Protein AF-A0A0A6VQZ6-F1 (afdb_monomer)

Structure (mmCIF, N/CA/C/O backbone):
data_AF-A0A0A6VQZ6-F1
#
_entry.id   AF-A0A0A6VQZ6-F1
#
loop_
_atom_site.group_PDB
_atom_site.id
_atom_s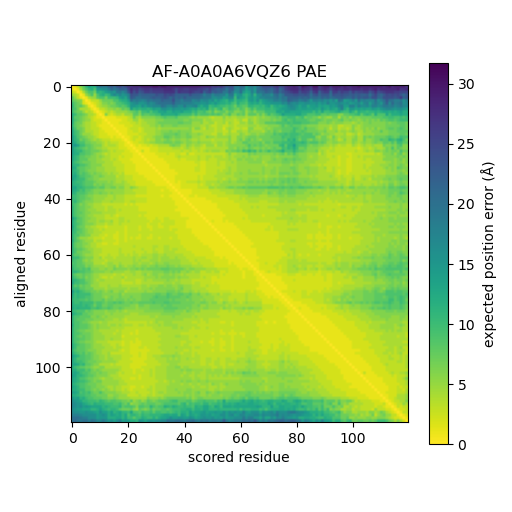ite.type_symbol
_atom_site.label_atom_id
_atom_site.label_alt_id
_atom_site.label_comp_id
_atom_site.label_asym_id
_atom_site.label_entity_id
_atom_site.label_seq_id
_atom_site.pdbx_PDB_ins_code
_atom_site.Cartn_x
_atom_site.Cartn_y
_atom_site.Cartn_z
_atom_site.occupancy
_atom_site.B_iso_or_equiv
_atom_site.auth_seq_id
_atom_site.auth_comp_id
_atom_site.auth_asym_id
_atom_site.auth_atom_id
_atom_site.pdbx_PDB_model_num
ATOM 1 N N . MET A 1 1 ? 9.725 -21.556 -21.647 1.00 50.22 1 MET A N 1
ATOM 2 C CA . MET A 1 1 ? 8.952 -21.176 -20.442 1.00 50.22 1 MET A CA 1
ATOM 3 C C . MET A 1 1 ? 8.839 -22.384 -19.519 1.00 50.22 1 MET A C 1
ATOM 5 O O . MET A 1 1 ? 8.116 -23.316 -19.851 1.00 50.22 1 MET A O 1
ATOM 9 N N . ARG A 1 2 ? 9.581 -22.424 -18.402 1.00 59.78 2 ARG A N 1
ATOM 10 C CA . ARG A 1 2 ? 9.367 -23.453 -17.368 1.00 59.78 2 ARG A CA 1
ATOM 11 C C . ARG A 1 2 ? 8.028 -23.150 -16.690 1.00 59.78 2 ARG A C 1
ATOM 13 O O . ARG A 1 2 ? 7.889 -22.085 -16.098 1.00 59.78 2 ARG A O 1
ATOM 20 N N . ARG A 1 3 ? 7.040 -24.041 -16.817 1.00 62.00 3 ARG A N 1
ATOM 21 C CA . ARG A 1 3 ? 5.766 -23.926 -16.092 1.00 62.00 3 ARG A CA 1
ATOM 22 C C . ARG A 1 3 ? 6.064 -24.119 -14.606 1.00 62.00 3 ARG A C 1
ATOM 24 O O . ARG A 1 3 ? 6.334 -25.241 -14.188 1.00 62.00 3 ARG A O 1
ATOM 31 N N . GLN A 1 4 ? 6.101 -23.032 -13.837 1.00 65.69 4 GLN A N 1
ATOM 32 C CA . GLN A 1 4 ? 6.209 -23.142 -12.386 1.00 65.69 4 GLN A CA 1
ATOM 33 C C . GLN A 1 4 ? 4.913 -23.762 -11.837 1.00 65.69 4 GLN A C 1
ATOM 35 O O . GLN A 1 4 ? 3.835 -23.442 -12.346 1.00 65.69 4 GLN A O 1
ATOM 40 N N . PRO A 1 5 ? 4.988 -24.667 -10.848 1.00 70.00 5 PRO A N 1
ATOM 41 C CA . PRO A 1 5 ? 3.797 -25.272 -10.266 1.00 70.00 5 PRO A CA 1
ATOM 42 C C . PRO A 1 5 ? 2.932 -24.201 -9.590 1.00 70.00 5 PRO A C 1
ATOM 44 O O . PRO A 1 5 ? 3.467 -23.300 -8.946 1.00 70.00 5 PRO A O 1
ATOM 47 N N . LEU A 1 6 ? 1.604 -24.333 -9.689 1.00 67.62 6 LEU A N 1
ATOM 48 C CA . LEU A 1 6 ? 0.624 -23.390 -9.127 1.00 67.62 6 LEU A CA 1
ATOM 49 C C . LEU A 1 6 ? 0.923 -22.950 -7.672 1.00 67.62 6 LEU A C 1
ATOM 51 O O . LEU A 1 6 ? 0.828 -21.754 -7.415 1.00 67.62 6 LEU A O 1
ATOM 55 N N . PRO A 1 7 ? 1.366 -23.827 -6.742 1.00 71.75 7 PRO A N 1
ATOM 56 C CA . PRO A 1 7 ? 1.690 -23.427 -5.369 1.00 71.75 7 PRO A CA 1
ATOM 57 C C . PRO A 1 7 ? 2.802 -22.378 -5.257 1.00 71.75 7 PRO A C 1
ATOM 59 O O . PRO A 1 7 ? 2.737 -21.504 -4.401 1.00 71.75 7 PRO A O 1
ATOM 62 N N . TRP A 1 8 ? 3.808 -22.423 -6.135 1.00 71.94 8 TRP A N 1
ATOM 63 C CA . TRP A 1 8 ? 4.933 -21.482 -6.100 1.00 71.94 8 TRP A CA 1
ATOM 64 C C . TRP A 1 8 ? 4.541 -20.084 -6.589 1.00 71.94 8 TRP A C 1
ATOM 66 O O . TRP A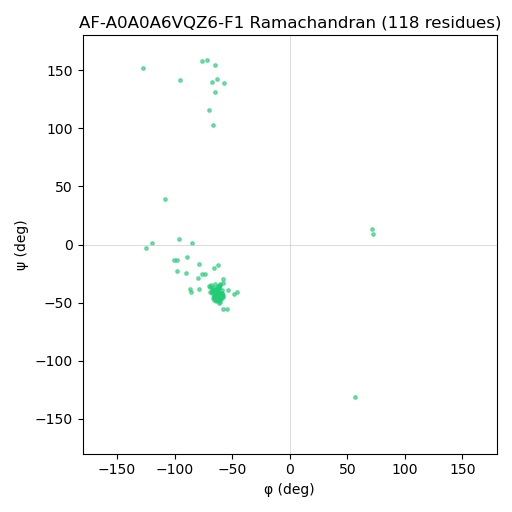 1 8 ? 5.124 -19.091 -6.163 1.00 71.94 8 TRP A O 1
ATOM 76 N N . LEU A 1 9 ? 3.509 -19.997 -7.431 1.00 72.50 9 LEU A N 1
ATOM 77 C CA . LEU A 1 9 ? 2.947 -18.735 -7.916 1.00 72.50 9 LEU A CA 1
ATOM 78 C C . LEU A 1 9 ? 2.022 -18.061 -6.888 1.00 72.50 9 LEU A C 1
ATOM 80 O O . LEU A 1 9 ? 1.747 -16.871 -7.015 1.00 72.50 9 LEU A O 1
ATOM 84 N N . LEU A 1 10 ? 1.562 -18.790 -5.864 1.00 78.75 10 LEU A N 1
ATOM 85 C CA . LEU A 1 10 ? 0.716 -18.235 -4.801 1.00 78.75 10 LEU A CA 1
ATOM 86 C C . LEU A 1 10 ? 1.506 -17.401 -3.786 1.00 78.75 10 LEU A C 1
ATOM 88 O O . LEU A 1 10 ? 0.931 -16.498 -3.185 1.00 78.75 10 LEU A O 1
ATOM 92 N N . GLY A 1 11 ? 2.808 -17.655 -3.615 1.00 82.94 11 GLY A N 1
ATOM 93 C CA . GLY A 1 11 ? 3.652 -16.937 -2.650 1.00 82.94 11 GLY A CA 1
ATOM 94 C C . GLY A 1 11 ? 3.618 -15.411 -2.826 1.00 82.94 11 GLY A C 1
ATOM 95 O O . GLY A 1 11 ? 3.243 -14.708 -1.889 1.00 82.94 11 GLY A O 1
ATOM 96 N N . PRO A 1 12 ? 3.919 -14.873 -4.023 1.00 83.12 12 PRO A N 1
ATOM 97 C CA . PRO A 1 12 ? 3.848 -13.432 -4.273 1.00 83.12 12 PRO A CA 1
ATOM 98 C C . PRO A 1 12 ? 2.441 -12.845 -4.099 1.00 83.12 12 PRO A C 1
ATOM 100 O O . PRO A 1 12 ? 2.298 -11.723 -3.618 1.00 83.12 12 PRO A O 1
ATOM 103 N N . ALA A 1 13 ? 1.398 -13.602 -4.461 1.00 81.75 13 ALA A N 1
ATOM 104 C CA . ALA A 1 13 ? 0.013 -13.170 -4.280 1.00 81.75 13 ALA A CA 1
ATOM 105 C C . ALA A 1 13 ? -0.359 -13.070 -2.792 1.00 81.75 13 ALA A C 1
ATOM 107 O O . ALA A 1 13 ? -1.028 -12.123 -2.391 1.00 81.75 13 ALA A O 1
ATOM 108 N N . PHE A 1 14 ? 0.118 -14.008 -1.971 1.00 83.38 14 PHE A N 1
ATOM 109 C CA . PHE A 1 14 ? -0.080 -13.984 -0.526 1.00 83.38 14 PHE A CA 1
ATOM 110 C C . PHE A 1 14 ? 0.620 -12.787 0.128 1.00 83.38 14 PHE A C 1
ATOM 112 O O . PHE A 1 14 ? -0.007 -12.071 0.900 1.00 83.38 14 PHE A O 1
ATOM 119 N N . VAL A 1 15 ? 1.881 -12.518 -0.230 1.00 84.38 15 VAL A N 1
ATOM 120 C CA . VAL A 1 15 ? 2.622 -11.350 0.286 1.00 84.38 15 VAL A CA 1
ATOM 121 C C . VAL A 1 15 ? 1.896 -10.045 -0.055 1.00 84.38 15 VAL A C 1
ATOM 123 O O . VAL A 1 15 ? 1.715 -9.197 0.814 1.00 84.38 15 VAL A O 1
ATOM 126 N N . ALA A 1 16 ? 1.416 -9.906 -1.295 1.00 83.06 16 ALA A N 1
ATOM 127 C CA . ALA A 1 16 ? 0.640 -8.737 -1.703 1.00 83.06 16 ALA A CA 1
ATOM 128 C C . ALA A 1 16 ? -0.690 -8.606 -0.939 1.00 83.06 16 ALA A C 1
ATOM 130 O O . ALA A 1 16 ? -1.092 -7.495 -0.610 1.00 83.06 16 ALA A O 1
ATOM 131 N N . ALA A 1 17 ? -1.365 -9.723 -0.647 1.00 82.25 17 ALA A N 1
ATOM 132 C CA . ALA A 1 17 ? -2.610 -9.716 0.115 1.00 82.25 17 ALA A CA 1
ATOM 133 C C . ALA A 1 17 ? -2.392 -9.296 1.576 1.00 82.25 17 ALA A C 1
ATOM 135 O O . ALA A 1 17 ? -3.177 -8.510 2.094 1.00 82.25 17 ALA A O 1
ATOM 136 N N . VAL A 1 18 ? -1.321 -9.771 2.224 1.00 83.25 18 VAL A N 1
ATOM 137 C CA . VAL A 1 18 ? -0.985 -9.389 3.608 1.00 83.25 18 VAL A CA 1
ATOM 138 C C . VAL A 1 18 ? -0.732 -7.887 3.720 1.00 83.25 18 VAL A C 1
ATOM 140 O O . VAL A 1 18 ? -1.271 -7.257 4.623 1.00 83.25 18 VAL A O 1
ATOM 143 N N . ALA A 1 19 ? -0.012 -7.299 2.762 1.00 80.62 19 ALA A N 1
ATOM 144 C CA . ALA A 1 19 ? 0.223 -5.854 2.721 1.00 80.62 19 ALA A CA 1
ATOM 145 C C . ALA A 1 19 ? -1.065 -5.016 2.567 1.00 80.62 19 ALA A C 1
ATOM 147 O O . ALA A 1 19 ? -1.050 -3.820 2.824 1.00 80.62 19 ALA A O 1
ATOM 148 N N . TYR A 1 20 ? -2.179 -5.620 2.135 1.00 80.56 20 TYR A N 1
ATOM 149 C CA . TYR A 1 20 ? -3.478 -4.948 2.010 1.00 80.56 20 TYR A CA 1
ATOM 150 C C . TYR A 1 20 ? -4.326 -5.029 3.292 1.00 80.56 20 TYR A C 1
ATOM 152 O O . TYR A 1 20 ? -5.359 -4.371 3.400 1.00 80.56 20 TYR A O 1
ATOM 160 N N . VAL A 1 21 ? -3.916 -5.857 4.257 1.00 81.88 21 VAL A N 1
ATOM 161 C CA . VAL A 1 21 ? -4.564 -6.017 5.570 1.00 81.88 21 VAL A CA 1
ATOM 162 C C . VAL A 1 21 ? -3.679 -5.391 6.653 1.00 81.88 21 VAL A C 1
ATOM 164 O O . VAL A 1 21 ? -3.506 -5.927 7.745 1.00 81.88 21 VAL A O 1
ATOM 167 N N . ASP A 1 22 ? -3.080 -4.250 6.331 1.00 87.94 22 ASP A N 1
ATOM 168 C CA . ASP A 1 22 ? -2.257 -3.472 7.242 1.00 87.94 22 ASP A CA 1
ATOM 169 C C . ASP A 1 22 ? -3.123 -2.697 8.262 1.00 87.94 22 ASP A C 1
ATOM 171 O O . ASP A 1 22 ? -4.311 -2.421 8.022 1.00 87.94 22 ASP A O 1
ATOM 175 N N . PRO A 1 23 ? -2.551 -2.303 9.414 1.00 86.19 23 PRO A N 1
ATOM 176 C CA . PRO A 1 23 ? -3.278 -1.558 10.438 1.00 86.19 23 PRO A CA 1
ATOM 177 C C . PRO A 1 23 ? -3.867 -0.230 9.944 1.00 86.19 23 PRO A C 1
ATOM 179 O O . PRO A 1 23 ? -4.913 0.192 10.444 1.00 86.19 23 PRO A O 1
ATOM 182 N N . GLY A 1 24 ? -3.237 0.417 8.955 1.00 85.62 24 GLY A N 1
ATOM 183 C CA . GLY A 1 24 ? -3.719 1.662 8.363 1.00 85.62 24 GLY A CA 1
ATOM 184 C C . GLY A 1 24 ? -5.057 1.474 7.650 1.00 85.62 24 GLY A C 1
ATOM 185 O O . GLY A 1 24 ? -6.014 2.206 7.921 1.00 85.62 24 GLY A O 1
ATOM 186 N N . ASN A 1 25 ? -5.168 0.442 6.809 1.00 89.00 25 ASN A N 1
ATOM 187 C CA . ASN A 1 25 ? -6.432 0.092 6.158 1.00 89.00 25 ASN A CA 1
ATOM 188 C C . ASN A 1 25 ? -7.518 -0.306 7.167 1.00 89.00 25 ASN A C 1
ATOM 190 O O . ASN A 1 25 ? -8.680 0.085 7.010 1.00 89.00 25 ASN A O 1
ATOM 194 N N . VAL A 1 26 ? -7.166 -1.037 8.228 1.00 87.69 26 VAL A N 1
ATOM 195 C CA . VAL A 1 26 ? -8.118 -1.380 9.299 1.00 87.69 26 VAL A CA 1
ATOM 196 C C . VAL A 1 26 ? -8.631 -0.115 9.994 1.00 87.69 26 VAL A C 1
ATOM 198 O O . VAL A 1 26 ? -9.844 0.058 10.130 1.00 87.69 26 VAL A O 1
ATOM 201 N N . ALA A 1 27 ? -7.740 0.804 10.374 1.00 88.12 27 ALA A N 1
ATOM 202 C CA . ALA A 1 27 ? -8.110 2.054 11.033 1.00 88.12 27 ALA A CA 1
ATOM 203 C C . ALA A 1 27 ? -9.008 2.934 10.148 1.00 88.12 27 ALA A C 1
ATOM 205 O O . ALA A 1 27 ? -10.029 3.449 10.620 1.00 88.12 27 ALA A O 1
ATOM 206 N N . ALA A 1 28 ? -8.676 3.068 8.860 1.00 89.69 28 ALA A N 1
ATOM 207 C CA . ALA A 1 28 ? -9.462 3.844 7.906 1.00 89.69 28 ALA A CA 1
ATOM 208 C C . ALA A 1 28 ? -10.871 3.259 7.715 1.00 89.69 28 ALA A C 1
ATOM 210 O O . ALA A 1 28 ? -11.857 3.993 7.798 1.00 89.69 28 ALA A O 1
ATOM 211 N N . ASN A 1 29 ? -10.983 1.938 7.533 1.00 91.69 29 ASN A N 1
ATOM 212 C CA . ASN A 1 29 ? -12.265 1.261 7.325 1.00 91.69 29 ASN A CA 1
ATOM 213 C C . ASN A 1 29 ? -13.158 1.300 8.572 1.00 91.69 29 ASN A C 1
ATOM 215 O O . ASN A 1 29 ? -14.360 1.541 8.457 1.00 91.69 29 ASN A O 1
ATOM 219 N N . LEU A 1 30 ? -12.584 1.113 9.766 1.00 91.56 30 LEU A N 1
ATOM 220 C CA . LEU A 1 30 ? -13.329 1.215 11.024 1.00 91.56 30 LEU A CA 1
ATOM 221 C C . LEU A 1 30 ? -13.826 2.642 11.268 1.00 91.56 30 LEU A C 1
ATOM 223 O O . LEU A 1 30 ? -14.994 2.834 11.603 1.00 91.56 30 LEU A O 1
ATOM 227 N N . THR A 1 31 ? -12.973 3.645 11.044 1.00 93.12 31 THR A N 1
ATOM 228 C CA . THR A 1 31 ? -13.353 5.060 11.181 1.00 93.12 31 THR A CA 1
ATOM 229 C C . THR A 1 31 ? -14.451 5.431 10.184 1.00 93.12 31 THR A C 1
ATOM 231 O O . THR A 1 31 ? -15.450 6.044 10.560 1.00 93.12 31 THR A O 1
ATOM 234 N N . ALA A 1 32 ? -14.310 5.005 8.927 1.00 93.50 32 ALA A N 1
ATOM 235 C CA . ALA A 1 32 ? -15.305 5.217 7.884 1.00 93.50 32 ALA A CA 1
ATOM 236 C C . ALA A 1 32 ? -16.649 4.553 8.227 1.00 93.50 32 ALA A C 1
ATOM 238 O O . ALA A 1 32 ? -17.695 5.185 8.090 1.00 93.50 32 ALA A O 1
ATOM 239 N N . GLY A 1 33 ? -16.631 3.314 8.723 1.00 94.81 33 GLY A N 1
ATOM 240 C CA . GLY A 1 33 ? -17.835 2.610 9.164 1.00 94.81 33 GLY A CA 1
ATOM 241 C C . GLY A 1 33 ? -18.506 3.275 10.368 1.00 94.81 33 GLY A C 1
ATOM 242 O O . GLY A 1 33 ? -19.728 3.398 10.397 1.00 94.81 33 GLY A O 1
ATOM 243 N N . ALA A 1 34 ? -17.724 3.766 11.332 1.00 95.88 34 ALA A N 1
ATOM 244 C CA . ALA A 1 34 ? -18.246 4.470 12.503 1.00 95.88 34 ALA A CA 1
ATOM 245 C C . ALA A 1 34 ? -18.897 5.817 12.146 1.00 95.88 34 ALA A C 1
ATOM 247 O O . ALA A 1 34 ? -19.899 6.192 12.750 1.00 95.88 34 ALA A O 1
ATOM 248 N N . GLN A 1 35 ? -18.346 6.540 11.166 1.00 96.81 35 GLN A N 1
ATOM 249 C CA . GLN A 1 35 ? -18.842 7.860 10.761 1.00 96.81 35 GLN A CA 1
ATOM 250 C C . GLN A 1 35 ? -19.967 7.800 9.720 1.00 96.81 35 GLN A C 1
ATOM 252 O O . GLN A 1 35 ? -20.901 8.596 9.781 1.00 96.81 35 GLN A O 1
ATOM 257 N N . TYR A 1 36 ? -19.885 6.873 8.762 1.00 95.4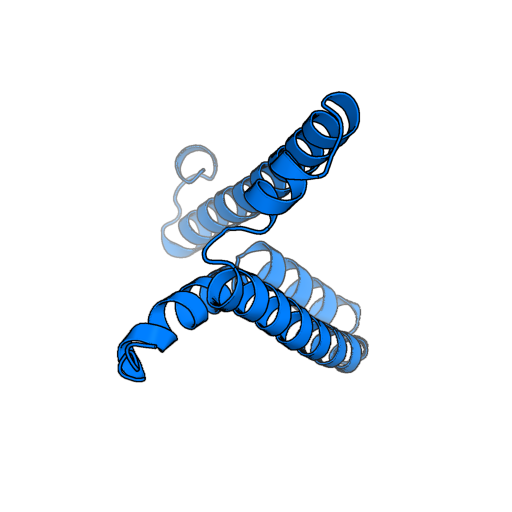4 36 TYR A N 1
ATOM 258 C CA . TYR A 1 36 ? -20.753 6.843 7.578 1.00 95.44 36 TYR A CA 1
ATOM 259 C C . TYR A 1 36 ? -21.592 5.562 7.460 1.00 95.44 36 TYR A C 1
ATOM 261 O O . TYR A 1 36 ? -22.338 5.396 6.489 1.00 95.44 36 TYR A O 1
ATOM 269 N N . GLY A 1 37 ? -21.487 4.635 8.417 1.00 94.69 37 GLY A N 1
ATOM 270 C CA . GLY A 1 37 ? -22.155 3.339 8.345 1.00 94.69 37 GLY A CA 1
ATOM 271 C C . GLY A 1 37 ? -21.761 2.580 7.075 1.00 94.69 37 GLY A C 1
ATOM 272 O O . GLY A 1 37 ? -20.589 2.481 6.719 1.00 94.69 37 GLY A O 1
ATOM 273 N N . TYR A 1 38 ? -22.756 2.072 6.348 1.00 95.88 38 TYR A N 1
ATOM 274 C CA . TYR A 1 38 ? -22.540 1.298 5.119 1.00 95.88 38 TYR A CA 1
ATOM 275 C C . TYR A 1 38 ? -22.384 2.146 3.847 1.00 95.88 38 TYR A C 1
ATOM 277 O O . TYR A 1 38 ? -22.210 1.589 2.762 1.00 95.88 38 TYR A O 1
ATOM 285 N N . LEU A 1 39 ? -22.429 3.480 3.946 1.00 96.62 39 LEU A N 1
ATOM 286 C CA . LEU A 1 39 ? -22.413 4.375 2.782 1.00 96.62 39 LEU A CA 1
ATOM 287 C C . LEU A 1 39 ? -21.178 4.178 1.888 1.00 96.62 39 LEU A C 1
ATOM 289 O O . LEU A 1 39 ? -21.271 4.323 0.672 1.00 96.62 39 LEU A O 1
ATOM 293 N N . LEU A 1 40 ? -20.030 3.833 2.476 1.00 96.44 40 LEU A N 1
ATOM 294 C CA . LEU A 1 40 ? -18.748 3.735 1.772 1.00 96.44 40 LEU A CA 1
ATOM 295 C C . LEU A 1 40 ? -18.387 2.308 1.322 1.00 96.44 40 LEU A C 1
ATOM 297 O O . LEU A 1 40 ? -17.321 2.099 0.747 1.00 96.44 40 LEU A O 1
ATOM 301 N N . VAL A 1 41 ? -19.275 1.323 1.501 1.00 95.44 41 VAL A N 1
ATOM 302 C CA . VAL A 1 41 ? -19.007 -0.070 1.085 1.00 95.44 41 VAL A CA 1
ATOM 303 C C . VAL A 1 41 ? -18.775 -0.179 -0.426 1.00 95.44 41 VAL A C 1
ATOM 305 O O . VAL A 1 41 ? -17.909 -0.933 -0.866 1.00 95.44 41 VAL A O 1
ATOM 308 N N . TRP A 1 42 ? -19.489 0.601 -1.243 1.00 96.25 42 TRP A N 1
ATOM 309 C CA . TRP A 1 42 ? -19.269 0.594 -2.694 1.00 96.25 42 TRP A CA 1
ATOM 310 C C . TRP A 1 42 ? -17.870 1.111 -3.069 1.00 96.25 42 TRP A C 1
ATOM 312 O O . TRP A 1 42 ? -17.269 0.601 -4.015 1.00 96.25 42 TRP A O 1
ATOM 322 N N . VAL A 1 43 ? -17.329 2.072 -2.306 1.00 95.69 43 VAL A N 1
ATOM 323 C CA . VAL A 1 43 ? -15.965 2.592 -2.495 1.00 95.69 43 VAL A CA 1
ATOM 324 C C . VAL A 1 43 ? -14.958 1.485 -2.220 1.00 95.69 43 VAL A C 1
ATOM 326 O O . VAL A 1 43 ? -14.048 1.282 -3.017 1.00 95.69 43 VAL A O 1
ATOM 329 N N . LEU A 1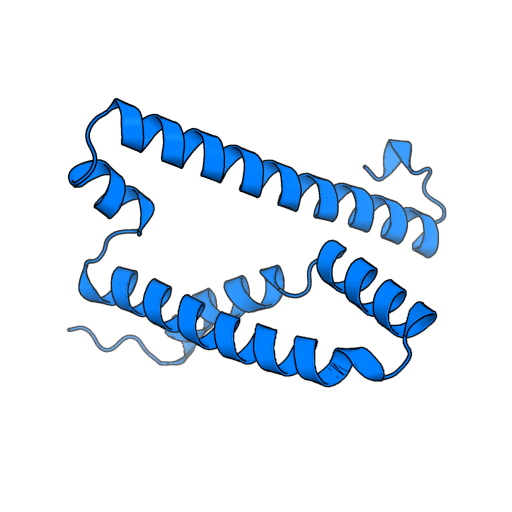 44 ? -15.159 0.720 -1.142 1.00 92.62 44 LEU A N 1
ATOM 330 C CA . LEU 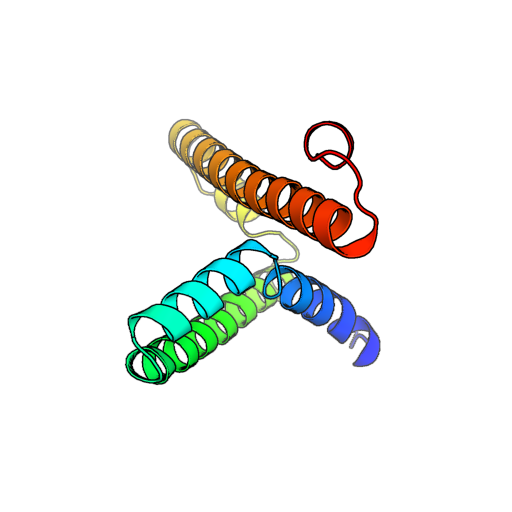A 1 44 ? -14.309 -0.418 -0.791 1.00 92.62 44 LEU A CA 1
ATOM 331 C C . LEU A 1 44 ? -14.281 -1.478 -1.905 1.00 92.62 44 LEU A C 1
ATOM 333 O O . LEU A 1 44 ? -13.209 -1.972 -2.261 1.00 92.62 44 LEU A O 1
ATOM 337 N N . VAL A 1 45 ? -15.440 -1.806 -2.485 1.00 94.81 45 VAL A N 1
ATOM 338 C CA . VAL A 1 45 ? -15.542 -2.765 -3.600 1.00 94.81 45 VAL A CA 1
ATOM 339 C C . VAL A 1 45 ? -14.838 -2.233 -4.850 1.00 94.81 45 VAL A C 1
ATOM 341 O O . VAL A 1 45 ? -14.057 -2.956 -5.470 1.00 94.81 45 VAL A O 1
ATOM 344 N N . ALA A 1 46 ? -15.062 -0.965 -5.205 1.00 96.56 46 ALA A N 1
ATOM 345 C CA . ALA A 1 46 ? -14.413 -0.340 -6.355 1.00 96.56 46 ALA A CA 1
ATOM 346 C C . ALA A 1 46 ? -12.883 -0.269 -6.184 1.00 96.56 46 ALA A C 1
ATOM 348 O O . ALA A 1 46 ? -12.142 -0.607 -7.110 1.00 96.56 46 ALA A O 1
ATOM 349 N N . ALA A 1 47 ? -12.406 0.101 -4.992 1.00 93.56 47 ALA A N 1
ATOM 350 C CA . ALA A 1 47 ? -10.985 0.152 -4.659 1.00 93.56 47 ALA A CA 1
ATOM 351 C C . ALA A 1 47 ? -10.325 -1.232 -4.758 1.00 93.56 47 ALA A C 1
ATOM 353 O O . ALA A 1 47 ? -9.262 -1.356 -5.365 1.00 93.56 47 ALA A O 1
ATOM 354 N N . ASN A 1 48 ? -10.986 -2.284 -4.261 1.00 92.56 48 ASN A N 1
ATOM 355 C CA . ASN A 1 48 ? -10.508 -3.663 -4.404 1.00 92.56 48 ASN A CA 1
ATOM 356 C C . ASN A 1 48 ? -10.440 -4.105 -5.873 1.00 92.56 48 ASN A C 1
ATOM 358 O O . ASN A 1 48 ? -9.456 -4.717 -6.287 1.00 92.56 48 ASN A O 1
ATOM 362 N N . GLY A 1 49 ? -11.442 -3.757 -6.688 1.00 96.06 49 GLY A N 1
ATOM 363 C CA . GLY A 1 49 ? -11.414 -4.035 -8.128 1.00 96.06 49 GLY A CA 1
ATOM 364 C C . GLY A 1 49 ? -10.205 -3.397 -8.822 1.00 96.06 49 GLY A C 1
ATOM 365 O O . GLY A 1 49 ? -9.513 -4.051 -9.606 1.00 96.06 49 GLY A O 1
ATOM 366 N N . MET A 1 50 ? -9.897 -2.144 -8.477 1.00 96.25 50 MET A N 1
ATOM 367 C CA . MET A 1 50 ? -8.711 -1.449 -8.983 1.00 96.25 50 MET A CA 1
ATOM 368 C C . MET A 1 50 ? -7.404 -2.057 -8.467 1.00 96.25 50 MET A C 1
ATOM 370 O O . MET A 1 50 ? -6.460 -2.198 -9.244 1.00 96.25 50 MET A O 1
ATOM 374 N N . ALA A 1 51 ? -7.349 -2.464 -7.196 1.00 92.19 51 ALA A N 1
ATOM 375 C CA . ALA A 1 51 ? -6.181 -3.119 -6.617 1.00 92.19 51 ALA A CA 1
ATOM 376 C C . ALA A 1 51 ? -5.857 -4.424 -7.357 1.00 92.19 51 ALA A C 1
ATOM 378 O O . ALA A 1 51 ? -4.723 -4.612 -7.790 1.00 92.19 51 ALA A O 1
ATOM 379 N N . VAL A 1 52 ? -6.859 -5.276 -7.611 1.00 92.69 52 VAL A N 1
ATOM 380 C CA . VAL A 1 52 ? -6.684 -6.520 -8.382 1.00 92.69 52 VAL A CA 1
ATOM 381 C C . VAL A 1 52 ? -6.127 -6.236 -9.778 1.00 92.69 52 VAL A C 1
ATOM 383 O O . VAL A 1 52 ? -5.189 -6.908 -10.215 1.00 92.69 52 VAL A O 1
ATOM 386 N N . LEU A 1 53 ? -6.661 -5.227 -10.473 1.00 95.06 53 LEU A N 1
ATOM 387 C CA . LEU A 1 53 ? -6.178 -4.834 -11.796 1.00 95.06 53 LEU A CA 1
ATOM 388 C C . LEU A 1 53 ? -4.705 -4.397 -11.757 1.00 95.06 53 LEU A C 1
ATOM 390 O O .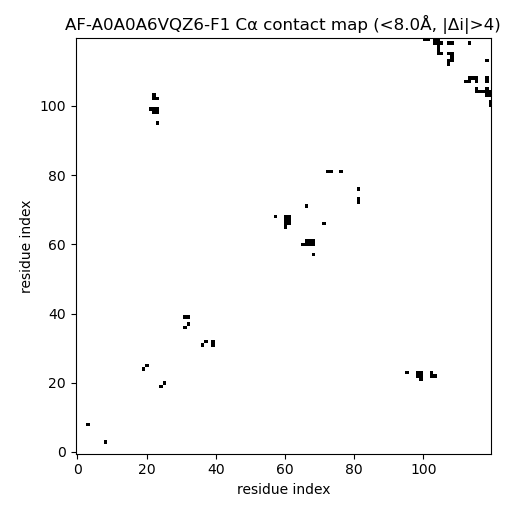 LEU A 1 53 ? -3.900 -4.875 -12.559 1.00 95.06 53 LEU A O 1
ATOM 394 N N . ILE A 1 54 ? -4.344 -3.513 -10.826 1.00 94.06 54 ILE A N 1
ATOM 395 C CA . ILE A 1 54 ? -2.977 -2.993 -10.697 1.00 94.06 54 ILE A CA 1
ATOM 396 C C . ILE A 1 54 ? -2.009 -4.118 -10.314 1.00 94.06 54 ILE A C 1
ATOM 398 O O . ILE A 1 54 ? -0.950 -4.242 -10.931 1.00 94.06 54 ILE A O 1
ATOM 402 N N . GLN A 1 55 ? -2.378 -4.981 -9.364 1.00 92.75 55 GLN A N 1
ATOM 403 C CA . GLN A 1 55 ? -1.537 -6.099 -8.936 1.00 92.75 55 GLN A CA 1
ATOM 404 C C . GLN A 1 55 ? -1.308 -7.094 -10.074 1.00 92.75 55 GLN A C 1
ATOM 406 O O . GLN A 1 55 ? -0.184 -7.548 -10.288 1.00 92.75 55 GLN A O 1
ATOM 411 N N . TYR A 1 56 ? -2.352 -7.381 -10.857 1.00 92.12 56 TYR A N 1
ATOM 412 C CA . TYR A 1 56 ? -2.249 -8.232 -12.037 1.00 92.12 56 TYR A CA 1
ATOM 413 C C . TYR A 1 56 ? -1.304 -7.647 -13.094 1.00 92.12 56 TYR A C 1
ATOM 415 O O . TYR A 1 56 ? -0.475 -8.372 -13.648 1.00 92.12 56 TYR A O 1
ATOM 423 N N . LEU A 1 57 ? -1.396 -6.344 -13.373 1.00 95.00 57 LEU A N 1
ATOM 424 C CA . LEU A 1 57 ? -0.508 -5.679 -14.328 1.00 95.00 57 LEU A CA 1
ATOM 425 C C . LEU A 1 57 ? 0.943 -5.662 -13.832 1.00 95.00 57 LEU A C 1
ATOM 427 O O . LEU A 1 57 ? 1.840 -6.007 -14.601 1.00 95.00 57 LEU A O 1
ATOM 431 N N . SER A 1 58 ? 1.172 -5.353 -12.556 1.00 92.62 58 SER A N 1
ATOM 432 C CA . SER A 1 58 ? 2.502 -5.384 -11.931 1.00 92.62 58 SER A CA 1
ATOM 433 C C . SER A 1 58 ? 3.126 -6.781 -11.986 1.00 92.62 58 SER A C 1
ATOM 435 O O . SER A 1 58 ? 4.278 -6.932 -12.398 1.00 92.62 58 SER A O 1
ATOM 437 N N . ALA A 1 59 ? 2.348 -7.819 -11.664 1.00 90.81 59 ALA A N 1
ATOM 438 C CA . ALA A 1 59 ? 2.788 -9.207 -11.771 1.00 90.81 59 ALA A CA 1
ATOM 439 C C . ALA A 1 59 ? 3.086 -9.598 -13.225 1.00 90.81 59 ALA A C 1
ATOM 441 O O . ALA A 1 59 ? 4.101 -10.234 -13.501 1.00 90.81 59 ALA A O 1
ATOM 442 N N . LYS A 1 60 ? 2.238 -9.187 -14.177 1.00 92.06 60 LYS A N 1
ATOM 443 C CA . LYS A 1 60 ? 2.454 -9.446 -15.606 1.00 92.06 60 LYS A CA 1
ATOM 444 C C . LYS A 1 60 ? 3.745 -8.809 -16.106 1.00 92.06 60 LYS A C 1
ATOM 446 O O . LYS A 1 60 ? 4.469 -9.466 -16.848 1.00 92.06 60 LYS A O 1
ATOM 451 N N . VAL A 1 61 ? 4.038 -7.569 -15.710 1.00 93.50 61 VAL A N 1
ATOM 452 C CA . VAL A 1 61 ? 5.298 -6.903 -16.066 1.00 93.50 61 VAL A CA 1
ATOM 453 C C . VAL A 1 61 ? 6.474 -7.741 -15.576 1.00 93.50 61 VAL A C 1
ATOM 455 O O . VAL A 1 61 ? 7.253 -8.187 -16.411 1.00 93.50 61 VAL A O 1
ATOM 458 N N . GLY A 1 62 ? 6.532 -8.063 -14.280 1.00 90.75 62 GLY A N 1
ATOM 459 C CA . GLY A 1 62 ? 7.630 -8.857 -13.717 1.00 90.75 62 GLY A CA 1
ATOM 460 C C . GLY A 1 62 ? 7.785 -10.239 -14.362 1.00 90.75 62 GLY A C 1
ATOM 461 O O . GLY A 1 62 ? 8.900 -10.675 -14.636 1.00 90.75 62 GLY A O 1
ATOM 462 N N . LEU A 1 63 ? 6.674 -10.911 -14.679 1.00 89.38 63 LEU A N 1
ATOM 463 C CA . LEU A 1 63 ? 6.689 -12.222 -15.336 1.00 89.38 63 LEU A CA 1
ATOM 464 C C . LEU A 1 63 ? 7.156 -12.172 -16.797 1.00 89.38 63 LEU A C 1
ATOM 466 O O . LEU A 1 63 ? 7.777 -13.126 -17.264 1.00 89.38 63 LEU A O 1
ATOM 470 N N . VAL A 1 64 ? 6.825 -11.109 -17.536 1.00 93.44 64 VAL A N 1
ATOM 471 C CA . VAL A 1 64 ? 7.151 -10.985 -18.967 1.00 93.44 64 VAL A CA 1
ATOM 472 C C . VAL A 1 64 ? 8.553 -10.424 -19.179 1.00 93.44 64 VAL A C 1
ATOM 474 O O . VAL A 1 64 ? 9.257 -10.892 -20.070 1.00 93.44 64 VAL A O 1
ATOM 477 N N . THR A 1 65 ? 8.962 -9.428 -18.392 1.00 92.00 65 THR A N 1
ATOM 478 C CA . THR A 1 65 ? 10.260 -8.757 -18.561 1.00 92.00 65 THR A CA 1
ATOM 479 C C . THR A 1 65 ? 11.376 -9.409 -17.754 1.00 92.00 65 THR A C 1
ATOM 481 O O . THR A 1 65 ? 12.535 -9.271 -18.128 1.00 92.00 65 THR A O 1
ATOM 484 N N . GLY A 1 66 ? 11.050 -10.111 -16.663 1.00 91.50 66 GLY A N 1
ATOM 485 C CA . GLY A 1 66 ? 12.041 -10.593 -15.699 1.00 91.50 66 GLY A CA 1
ATOM 486 C C . GLY A 1 66 ? 12.644 -9.487 -14.824 1.00 91.50 66 GLY A C 1
ATOM 487 O O . GLY A 1 66 ? 13.596 -9.759 -14.100 1.00 91.50 66 GLY A O 1
ATOM 488 N N . SER A 1 67 ? 12.092 -8.271 -14.882 1.00 91.50 67 SER A N 1
ATOM 489 C CA . SER A 1 67 ? 12.569 -7.086 -14.161 1.00 91.50 67 SER A CA 1
ATOM 490 C C . SER A 1 67 ? 11.445 -6.429 -13.374 1.00 91.50 67 SER A C 1
ATOM 492 O O . SER A 1 67 ? 10.276 -6.475 -13.771 1.00 91.50 67 SER A O 1
ATOM 494 N N . SER A 1 68 ? 11.801 -5.767 -12.277 1.00 93.38 68 SER A N 1
ATOM 495 C CA . SER A 1 68 ? 10.849 -4.976 -11.496 1.00 93.38 68 SER A CA 1
ATOM 496 C C . SER A 1 68 ? 10.445 -3.685 -12.230 1.00 93.38 68 SER A C 1
ATOM 498 O O . SER A 1 68 ? 11.137 -3.198 -13.128 1.00 93.38 68 SER A O 1
ATOM 500 N N . LEU A 1 69 ? 9.298 -3.101 -11.865 1.00 92.25 69 LEU A N 1
ATOM 501 C CA . LEU A 1 69 ? 8.859 -1.830 -12.452 1.00 92.25 69 LEU A CA 1
ATOM 502 C C . LEU A 1 69 ? 9.874 -0.684 -12.214 1.00 92.25 69 LEU A C 1
ATOM 504 O O . LEU A 1 69 ? 10.147 0.047 -13.170 1.00 92.25 69 LEU A O 1
ATOM 508 N N . PRO A 1 70 ? 10.483 -0.535 -11.016 1.00 93.25 70 PRO A N 1
ATOM 509 C CA . PRO A 1 70 ? 11.535 0.456 -10.790 1.00 93.25 70 PRO A CA 1
ATOM 510 C C . PRO A 1 70 ? 12.784 0.253 -11.655 1.00 93.25 70 PRO A C 1
ATOM 512 O O . PRO A 1 70 ? 13.339 1.242 -12.125 1.00 93.25 70 PRO A O 1
ATOM 515 N N . GLU A 1 71 ? 13.205 -0.991 -11.917 1.00 93.56 71 GLU A N 1
ATOM 516 C CA . GLU A 1 71 ? 14.323 -1.284 -12.833 1.00 93.56 71 GLU A CA 1
ATOM 517 C C . GLU A 1 71 ? 14.015 -0.792 -14.250 1.00 93.56 71 GLU A C 1
ATOM 519 O O . GLU A 1 71 ? 14.774 -0.013 -14.824 1.00 93.56 71 GLU A O 1
ATOM 524 N N . LEU A 1 72 ? 12.841 -1.152 -14.779 1.00 94.62 72 LEU A N 1
ATOM 525 C CA . LEU A 1 72 ? 12.419 -0.744 -16.122 1.00 94.62 72 LEU A CA 1
ATOM 526 C C . LEU A 1 72 ? 12.290 0.776 -16.259 1.00 94.62 72 LEU A C 1
ATOM 528 O O . LEU A 1 72 ? 12.613 1.343 -17.305 1.00 94.62 72 LEU A O 1
ATOM 532 N N . LEU A 1 73 ? 11.799 1.452 -15.219 1.00 93.56 73 LEU A N 1
ATOM 533 C CA . LEU A 1 73 ? 11.761 2.912 -15.178 1.00 93.56 73 LEU A CA 1
ATOM 534 C C . LEU A 1 73 ? 13.171 3.499 -15.068 1.00 93.56 73 LEU A C 1
ATOM 536 O O . LEU A 1 73 ? 13.453 4.522 -15.690 1.00 93.56 73 LEU A O 1
ATOM 540 N N . GLY A 1 74 ? 14.063 2.845 -14.326 1.00 93.50 74 GLY A N 1
ATOM 541 C CA . GLY A 1 74 ? 15.455 3.240 -14.159 1.00 93.50 74 GLY A CA 1
ATOM 542 C C . GLY A 1 74 ? 16.252 3.265 -15.462 1.00 93.50 74 GLY A C 1
ATOM 543 O O . GLY A 1 74 ? 17.090 4.160 -15.625 1.00 93.50 74 GLY A O 1
ATOM 544 N N . ASP A 1 75 ? 15.934 2.348 -16.377 1.00 93.62 75 ASP A N 1
ATOM 545 C CA . ASP A 1 75 ? 16.529 2.242 -17.714 1.00 93.62 75 ASP A CA 1
ATOM 546 C C . ASP A 1 75 ? 15.930 3.235 -18.721 1.00 93.62 75 ASP A C 1
ATOM 548 O O . ASP A 1 75 ? 16.598 3.655 -19.667 1.00 93.62 75 ASP A O 1
ATOM 552 N N . ARG A 1 76 ? 14.661 3.627 -18.538 1.00 94.19 76 ARG A N 1
ATOM 553 C CA . ARG A 1 76 ? 13.928 4.488 -19.487 1.00 94.19 76 ARG A CA 1
ATOM 554 C C . ARG A 1 76 ? 13.908 5.966 -19.114 1.00 94.19 76 ARG A C 1
ATOM 556 O O . ARG A 1 76 ? 13.667 6.807 -19.980 1.00 94.19 76 ARG A O 1
ATOM 563 N N . LEU A 1 77 ? 14.099 6.302 -17.840 1.00 95.44 77 LEU A N 1
ATOM 564 C CA . LEU A 1 77 ? 14.002 7.675 -17.354 1.00 95.44 77 LEU A CA 1
ATOM 565 C C . LEU A 1 77 ? 15.371 8.368 -17.297 1.00 95.44 77 LEU A C 1
ATOM 567 O O . LEU A 1 77 ? 16.355 7.782 -16.845 1.00 95.44 77 LEU A O 1
ATOM 571 N N . PRO A 1 78 ? 15.441 9.666 -17.650 1.00 95.88 78 PRO A N 1
ATOM 572 C CA . PRO A 1 78 ? 16.631 10.466 -17.400 1.00 95.88 78 PRO A CA 1
ATOM 573 C C . PRO A 1 78 ? 16.858 10.627 -15.890 1.00 95.88 78 PRO A C 1
ATOM 575 O O . PRO A 1 78 ? 15.911 10.624 -15.096 1.00 95.88 78 PRO A O 1
ATOM 578 N N . ARG A 1 79 ? 18.119 10.844 -15.495 1.00 93.94 79 ARG A N 1
ATOM 579 C CA . ARG A 1 79 ? 18.575 10.841 -14.091 1.00 93.94 79 ARG A CA 1
ATOM 580 C C . ARG A 1 79 ? 17.701 11.675 -13.144 1.00 93.94 79 ARG A C 1
ATOM 582 O O . ARG A 1 79 ? 17.389 11.204 -12.058 1.00 93.94 79 ARG A O 1
ATOM 589 N N . GLY A 1 80 ? 17.269 12.870 -13.559 1.00 95.88 80 GLY A N 1
ATOM 590 C CA . GLY A 1 80 ? 16.413 13.737 -12.739 1.00 95.88 80 GLY A CA 1
ATOM 591 C C . GLY A 1 80 ? 15.039 13.130 -12.428 1.00 95.88 80 GLY A C 1
ATOM 592 O O . GLY A 1 80 ? 14.638 13.080 -11.270 1.00 95.88 80 GLY A O 1
ATOM 593 N N . ARG A 1 81 ? 14.337 12.596 -13.439 1.00 96.00 81 ARG A N 1
ATOM 594 C CA . ARG A 1 81 ? 13.017 11.959 -13.248 1.00 96.00 81 ARG A CA 1
ATOM 595 C C . ARG A 1 81 ? 13.121 10.656 -12.466 1.00 96.00 81 ARG A C 1
ATOM 597 O O . ARG A 1 81 ? 12.246 10.359 -11.664 1.00 96.00 81 ARG A O 1
ATOM 604 N N . ARG A 1 82 ? 14.205 9.908 -12.675 1.00 95.00 82 ARG A N 1
ATOM 605 C CA . ARG A 1 82 ? 14.489 8.691 -11.913 1.00 95.00 82 ARG A CA 1
ATOM 606 C C . ARG A 1 82 ? 14.663 8.985 -10.424 1.00 95.00 82 ARG A C 1
ATOM 608 O O . ARG A 1 82 ? 14.085 8.285 -9.605 1.00 95.00 82 ARG A O 1
ATOM 615 N N . LEU A 1 83 ? 15.418 10.031 -10.082 1.00 95.38 83 LEU A N 1
ATOM 616 C CA . LEU A 1 83 ? 15.578 10.460 -8.691 1.00 95.38 83 LEU A CA 1
ATOM 617 C C . LEU A 1 83 ? 14.258 10.952 -8.093 1.00 95.38 83 LEU A C 1
ATOM 619 O O . LEU A 1 83 ? 13.944 10.580 -6.972 1.00 95.38 83 LEU A O 1
ATOM 623 N N . ALA A 1 84 ? 13.462 11.720 -8.842 1.00 96.06 84 ALA A N 1
ATOM 624 C CA . ALA A 1 84 ? 12.145 12.157 -8.375 1.00 96.06 84 ALA A CA 1
ATOM 625 C C . ALA A 1 84 ? 11.211 10.970 -8.072 1.00 96.06 84 ALA A C 1
ATOM 627 O O . ALA A 1 84 ? 10.578 10.944 -7.022 1.00 96.06 84 ALA A O 1
ATOM 628 N N . TYR A 1 85 ? 11.174 9.967 -8.957 1.00 95.50 85 TYR A N 1
ATOM 629 C CA . TYR A 1 85 ? 10.408 8.739 -8.734 1.00 95.50 85 TYR A CA 1
ATOM 630 C C . TYR A 1 85 ? 10.907 7.966 -7.509 1.00 95.50 85 TYR A C 1
ATOM 632 O O . TYR A 1 85 ? 10.101 7.519 -6.702 1.00 95.50 85 TYR A O 1
ATOM 640 N N . TRP A 1 86 ? 12.228 7.844 -7.347 1.00 95.50 86 TRP A N 1
ATOM 641 C CA . TRP A 1 86 ? 12.817 7.184 -6.183 1.00 95.50 86 TRP A CA 1
ATOM 642 C C . TRP A 1 86 ? 12.450 7.896 -4.876 1.00 95.50 86 TRP A C 1
ATOM 644 O O . TRP A 1 86 ? 11.961 7.243 -3.964 1.00 95.50 86 TRP A O 1
ATOM 654 N N . VAL A 1 87 ? 12.589 9.226 -4.809 1.00 97.38 87 VAL A N 1
ATOM 655 C CA . VAL A 1 87 ? 12.197 10.003 -3.620 1.00 97.38 87 VAL A CA 1
ATOM 656 C C . VAL A 1 87 ? 10.717 9.801 -3.306 1.00 97.38 87 VAL A C 1
ATOM 658 O O . VAL A 1 87 ? 10.362 9.567 -2.158 1.00 97.38 87 VAL A O 1
ATOM 661 N N . GLN A 1 88 ? 9.845 9.858 -4.314 1.00 97.44 88 GLN A N 1
ATOM 662 C CA . GLN A 1 88 ? 8.420 9.607 -4.113 1.00 97.44 88 GLN A CA 1
ATOM 663 C C . GLN A 1 88 ? 8.167 8.197 -3.557 1.00 97.44 88 GLN A C 1
ATOM 665 O O . GLN A 1 88 ? 7.387 8.049 -2.620 1.00 97.44 88 GLN A O 1
ATOM 670 N N . ALA A 1 89 ? 8.801 7.172 -4.129 1.00 95.00 89 ALA A N 1
ATOM 671 C CA . ALA A 1 89 ? 8.637 5.791 -3.685 1.00 95.00 89 ALA A CA 1
ATOM 672 C C . ALA A 1 89 ? 9.114 5.600 -2.237 1.00 95.00 89 ALA A C 1
ATOM 674 O O . ALA A 1 89 ? 8.423 4.951 -1.458 1.00 95.00 89 ALA A O 1
ATOM 675 N N . GLU A 1 90 ? 10.233 6.223 -1.869 1.00 96.50 90 GLU A N 1
ATOM 676 C CA . GLU A 1 90 ? 10.773 6.193 -0.508 1.00 96.50 90 GLU A CA 1
ATOM 677 C C . GLU A 1 90 ? 9.813 6.846 0.495 1.00 96.50 90 GLU A C 1
ATOM 679 O O . GLU A 1 90 ? 9.540 6.288 1.553 1.00 96.50 90 GLU A O 1
ATOM 684 N N . LEU A 1 91 ? 9.229 7.997 0.141 1.00 97.38 91 LEU A N 1
ATOM 685 C CA . LEU A 1 91 ? 8.235 8.666 0.985 1.00 97.38 91 LEU A CA 1
ATOM 686 C C . LEU A 1 91 ? 6.975 7.815 1.179 1.00 97.38 91 LEU A C 1
ATOM 688 O O . LEU A 1 91 ? 6.421 7.787 2.275 1.00 97.38 91 LEU A O 1
ATOM 692 N N . VAL A 1 92 ? 6.523 7.119 0.131 1.00 95.19 92 VAL A N 1
ATOM 693 C CA . VAL A 1 92 ? 5.379 6.200 0.224 1.00 95.19 92 VAL A CA 1
ATOM 694 C C . VAL A 1 92 ? 5.714 5.016 1.131 1.00 95.19 92 VAL A C 1
ATOM 696 O O . VAL A 1 92 ? 4.916 4.696 2.007 1.00 95.19 92 VAL A O 1
ATOM 699 N N . ALA A 1 93 ? 6.892 4.407 0.974 1.00 93.38 93 ALA A N 1
ATOM 700 C CA . ALA A 1 93 ? 7.326 3.289 1.809 1.00 93.38 93 ALA A CA 1
ATOM 701 C C . ALA A 1 93 ? 7.436 3.688 3.291 1.00 93.38 93 ALA A C 1
ATOM 703 O O . ALA A 1 93 ? 6.901 2.993 4.151 1.00 93.38 93 ALA A O 1
ATOM 704 N N . ALA A 1 94 ? 8.041 4.844 3.582 1.00 95.12 94 ALA A N 1
ATOM 705 C CA . ALA A 1 94 ? 8.145 5.371 4.941 1.00 95.12 94 ALA A CA 1
ATOM 706 C C . ALA A 1 94 ? 6.770 5.677 5.564 1.00 95.12 94 ALA A C 1
ATOM 708 O O . ALA A 1 94 ? 6.570 5.470 6.758 1.00 95.12 94 ALA A O 1
ATOM 709 N N . ALA A 1 95 ? 5.807 6.155 4.769 1.00 92.75 95 ALA A N 1
ATOM 710 C CA . ALA A 1 95 ? 4.448 6.398 5.246 1.00 92.75 95 ALA A CA 1
ATOM 711 C C . ALA A 1 95 ? 3.709 5.095 5.600 1.00 92.75 95 ALA A C 1
ATOM 713 O O . ALA A 1 95 ? 2.985 5.063 6.596 1.00 92.75 95 ALA A O 1
ATOM 714 N N . THR A 1 96 ? 3.895 4.029 4.813 1.00 91.44 96 THR A N 1
ATOM 715 C CA . THR A 1 96 ? 3.334 2.704 5.115 1.00 91.44 96 THR A CA 1
ATOM 716 C C . THR A 1 96 ? 3.954 2.114 6.380 1.00 91.44 96 THR A C 1
ATOM 718 O O . THR A 1 96 ? 3.215 1.713 7.275 1.00 91.44 96 THR A O 1
ATOM 721 N N . ASP A 1 97 ? 5.283 2.148 6.502 1.00 92.12 97 ASP A N 1
ATOM 722 C CA . ASP A 1 97 ? 5.996 1.651 7.688 1.00 92.12 97 ASP A CA 1
ATOM 723 C C . ASP A 1 97 ? 5.551 2.383 8.966 1.00 92.12 97 ASP A C 1
ATOM 725 O O . ASP A 1 97 ? 5.232 1.763 9.978 1.00 92.12 97 ASP A O 1
ATOM 729 N N . LEU A 1 98 ? 5.386 3.710 8.897 1.00 91.25 98 LEU A N 1
ATOM 730 C CA . LEU A 1 98 ? 4.865 4.499 10.015 1.00 91.25 98 LEU A CA 1
ATOM 731 C C . LEU A 1 98 ? 3.463 4.045 10.458 1.00 91.25 98 LEU A C 1
ATOM 733 O O . LEU A 1 98 ? 3.187 3.977 11.658 1.00 91.25 98 LEU A O 1
ATOM 737 N N . ALA A 1 99 ? 2.568 3.743 9.512 1.00 89.56 99 ALA A N 1
ATOM 738 C CA . ALA A 1 99 ? 1.227 3.253 9.829 1.00 89.56 99 ALA A CA 1
ATOM 739 C C . ALA A 1 99 ? 1.266 1.859 10.479 1.00 89.56 99 ALA A C 1
ATOM 741 O O . ALA A 1 99 ? 0.513 1.603 11.424 1.00 89.56 99 ALA A O 1
ATOM 742 N N . GLU A 1 100 ? 2.160 0.982 10.017 1.00 89.88 100 GLU A N 1
ATOM 743 C CA . GLU A 1 100 ? 2.362 -0.352 10.588 1.00 89.88 100 GLU A CA 1
ATOM 744 C C . GLU A 1 100 ? 2.929 -0.289 12.011 1.00 89.88 100 GLU A C 1
ATOM 746 O O . GLU A 1 100 ? 2.379 -0.933 12.906 1.00 89.88 100 GLU A O 1
ATOM 751 N N . VAL A 1 101 ? 3.953 0.536 12.252 1.00 91.31 101 VAL A N 1
ATOM 752 C CA . VAL A 1 101 ? 4.570 0.713 13.579 1.00 91.31 101 VAL A CA 1
ATOM 753 C C . VAL A 1 101 ? 3.563 1.272 14.583 1.00 91.31 101 VAL A C 1
ATOM 755 O O . VAL A 1 101 ? 3.394 0.719 15.670 1.00 91.31 101 VAL A O 1
ATOM 758 N N . ILE A 1 102 ? 2.828 2.329 14.221 1.00 90.69 102 ILE A N 1
ATOM 759 C CA . ILE A 1 102 ? 1.813 2.919 15.109 1.00 90.69 102 ILE A CA 1
ATOM 760 C C . ILE A 1 102 ? 0.691 1.913 15.386 1.00 90.69 102 ILE A C 1
ATOM 762 O O . ILE A 1 102 ? 0.268 1.747 16.533 1.00 90.69 102 ILE A O 1
ATOM 766 N N . GLY A 1 103 ? 0.210 1.224 14.351 1.00 89.50 103 GLY A N 1
ATOM 767 C CA . GLY A 1 103 ? -0.825 0.207 14.494 1.00 89.50 103 GLY A CA 1
ATOM 768 C C . GLY A 1 103 ? -0.389 -0.962 15.378 1.00 89.50 103 GLY A C 1
ATOM 769 O O . GLY A 1 103 ? -1.150 -1.394 16.246 1.00 89.50 103 GLY A O 1
ATOM 770 N N . GLY A 1 104 ? 0.849 -1.429 15.207 1.00 89.81 104 GLY A N 1
ATOM 771 C CA . GLY A 1 104 ? 1.465 -2.468 16.028 1.00 89.81 104 GLY A CA 1
ATOM 772 C C . GLY A 1 104 ? 1.600 -2.049 17.491 1.00 89.81 104 GLY A C 1
ATOM 773 O O . GLY A 1 104 ? 1.176 -2.788 18.381 1.00 89.81 104 GLY A O 1
ATOM 774 N N . ALA A 1 105 ? 2.087 -0.834 17.746 1.00 90.75 105 ALA A N 1
ATOM 775 C CA . ALA A 1 105 ? 2.207 -0.287 19.094 1.00 90.75 105 ALA A CA 1
ATOM 776 C C . ALA A 1 105 ? 0.847 -0.205 19.807 1.00 90.75 105 ALA A C 1
ATOM 778 O O . ALA A 1 105 ? 0.724 -0.602 20.969 1.00 90.75 105 ALA A O 1
ATOM 779 N N . ILE A 1 106 ? -0.199 0.252 19.107 1.00 90.38 106 ILE A N 1
ATOM 780 C CA . ILE A 1 106 ? -1.569 0.295 19.639 1.00 90.38 106 ILE A CA 1
ATOM 781 C C . ILE A 1 106 ? -2.085 -1.121 19.925 1.00 90.38 106 ILE A C 1
ATOM 783 O O . ILE A 1 106 ? -2.660 -1.359 20.988 1.00 90.38 106 ILE A O 1
ATOM 787 N N . ALA A 1 107 ? -1.860 -2.074 19.018 1.00 89.25 107 ALA A N 1
ATOM 788 C CA . ALA A 1 107 ? -2.281 -3.458 19.210 1.00 89.25 107 ALA A CA 1
ATOM 789 C C . ALA A 1 107 ? -1.615 -4.094 20.444 1.00 89.25 107 ALA A C 1
ATOM 791 O O . ALA A 1 107 ? -2.301 -4.711 21.262 1.00 89.25 107 ALA A O 1
ATOM 792 N N . LEU A 1 108 ? -0.305 -3.893 20.626 1.00 91.81 108 LEU A N 1
ATOM 793 C CA . LEU A 1 108 ? 0.439 -4.364 21.800 1.00 91.81 108 LEU A CA 1
ATOM 794 C C . LEU A 1 108 ? -0.042 -3.704 23.096 1.00 91.81 108 LEU A C 1
ATOM 796 O O . LEU A 1 108 ? -0.150 -4.373 24.127 1.00 91.81 108 LEU A O 1
ATOM 800 N N . HIS A 1 109 ? -0.371 -2.413 23.044 1.00 91.50 109 HIS A N 1
ATOM 801 C CA . HIS A 1 109 ? -0.929 -1.698 24.185 1.00 91.50 109 HIS A CA 1
ATOM 802 C C . HIS A 1 109 ? -2.285 -2.272 24.609 1.00 91.50 109 HIS A C 1
ATOM 804 O O . HIS A 1 109 ? -2.501 -2.522 25.792 1.00 91.50 109 HIS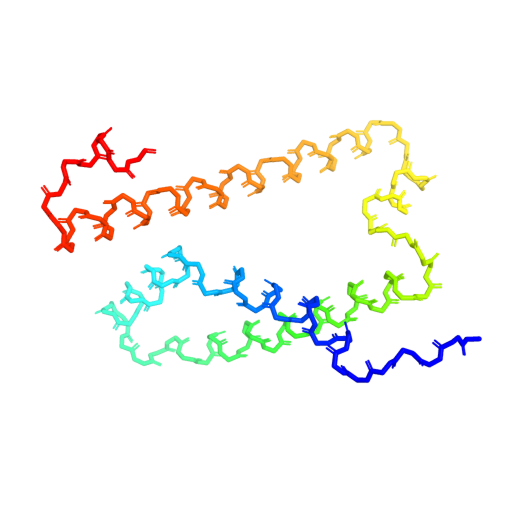 A O 1
ATOM 810 N N . ILE A 1 110 ? -3.181 -2.543 23.657 1.00 90.81 110 ILE A N 1
ATOM 811 C CA . ILE A 1 110 ? -4.511 -3.096 23.948 1.00 90.81 110 ILE A CA 1
ATOM 812 C C . ILE A 1 110 ? -4.415 -4.545 24.443 1.00 90.81 110 ILE A C 1
ATOM 814 O O . ILE A 1 110 ? -5.134 -4.924 25.365 1.00 90.81 110 ILE A O 1
ATOM 818 N N . LEU A 1 111 ? -3.541 -5.360 23.843 1.00 92.69 111 LEU A N 1
ATOM 819 C CA . LEU A 1 111 ? -3.465 -6.792 24.135 1.00 92.69 111 LEU A CA 1
ATOM 820 C C . LEU A 1 111 ? -2.712 -7.103 25.435 1.00 92.69 111 LEU A C 1
ATOM 822 O O . LEU A 1 111 ? -3.102 -8.009 26.169 1.00 92.69 111 LEU A O 1
ATOM 826 N N . PHE A 1 112 ? -1.635 -6.366 25.714 1.00 94.12 112 PHE A N 1
ATOM 827 C CA . PHE A 1 112 ? -0.709 -6.675 26.808 1.00 94.12 112 PHE A CA 1
ATOM 828 C C . PHE A 1 112 ? -0.499 -5.518 27.793 1.00 94.12 112 PHE A C 1
ATOM 830 O O . PHE A 1 112 ? 0.229 -5.680 28.770 1.00 94.12 112 PHE A O 1
ATOM 837 N N . GLY A 1 113 ? -1.097 -4.346 27.556 1.00 90.31 113 GLY A N 1
ATOM 838 C CA . GLY A 1 113 ? -0.902 -3.161 28.399 1.00 90.31 113 GLY A CA 1
ATOM 839 C C . GLY A 1 113 ? 0.479 -2.513 28.259 1.00 90.31 113 GLY A C 1
ATOM 840 O O . GLY A 1 113 ? 0.851 -1.686 29.092 1.00 90.31 113 GLY A O 1
ATOM 841 N N . ILE A 1 114 ? 1.260 -2.877 27.234 1.00 91.56 114 ILE A N 1
ATOM 842 C CA . ILE A 1 114 ? 2.613 -2.344 27.015 1.00 91.56 114 ILE A CA 1
ATOM 843 C C . ILE A 1 114 ? 2.521 -0.838 26.715 1.00 91.56 114 ILE A C 1
ATOM 845 O O . ILE A 1 114 ? 1.706 -0.445 25.881 1.00 91.56 114 ILE A O 1
ATOM 849 N N . PRO A 1 115 ? 3.318 0.034 27.361 1.00 89.25 115 PRO A N 1
ATOM 850 C CA . PRO A 1 115 ? 3.331 1.461 27.044 1.00 89.25 115 PRO A CA 1
ATOM 851 C C . PRO A 1 115 ? 3.651 1.709 25.566 1.00 89.25 115 PRO A C 1
ATOM 853 O O . PRO A 1 115 ? 4.566 1.094 25.028 1.00 89.25 115 PRO A O 1
ATOM 856 N N . LEU A 1 116 ? 2.956 2.654 24.925 1.00 83.69 116 LEU A N 1
ATOM 857 C CA . LEU A 1 116 ? 3.098 2.925 23.485 1.00 83.69 116 LEU A CA 1
ATOM 858 C C . LEU A 1 116 ? 4.549 3.185 23.052 1.00 83.69 116 LEU A C 1
ATOM 860 O O . LEU A 1 116 ? 4.973 2.680 22.023 1.00 83.69 116 LEU A O 1
ATOM 864 N N . LEU A 1 117 ? 5.327 3.906 23.867 1.00 82.31 117 LEU A N 1
ATOM 865 C CA . LEU A 1 117 ? 6.743 4.193 23.594 1.00 82.31 117 LEU A CA 1
ATOM 866 C C . LEU A 1 117 ? 7.651 2.954 23.618 1.00 82.31 117 LEU A C 1
ATOM 868 O O . LEU A 1 117 ? 8.760 3.021 23.113 1.00 82.31 117 LEU A O 1
ATOM 872 N N . ALA A 1 118 ? 7.2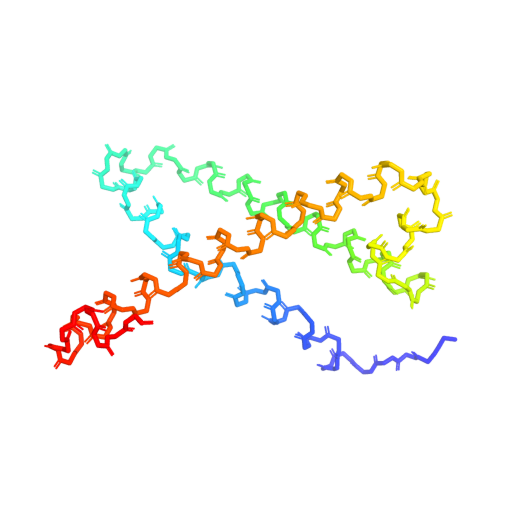17 1.866 24.255 1.00 78.69 118 ALA A N 1
ATOM 873 C CA . ALA A 1 118 ? 7.943 0.598 24.284 1.00 78.69 118 ALA A CA 1
ATOM 874 C C . ALA A 1 118 ? 7.424 -0.403 23.235 1.00 78.69 118 ALA A C 1
ATOM 876 O O . ALA A 1 118 ? 8.056 -1.434 23.023 1.00 78.69 118 ALA A O 1
ATOM 877 N N . GLY A 1 119 ? 6.255 -0.134 22.640 1.00 66.81 119 GLY A N 1
ATOM 878 C CA . GLY A 1 119 ? 5.638 -0.962 21.602 1.00 66.81 119 GLY A CA 1
ATOM 879 C C . GLY A 1 119 ? 5.831 -0.442 20.174 1.00 66.81 119 GLY A C 1
ATOM 880 O O . GLY A 1 119 ? 5.531 -1.189 19.246 1.00 66.81 119 GLY A O 1
ATOM 881 N N . ALA A 1 120 ? 6.283 0.806 20.014 1.00 65.19 120 ALA A N 1
ATOM 882 C CA . ALA A 1 120 ? 6.726 1.408 18.753 1.00 65.19 120 ALA A CA 1
ATOM 883 C C . ALA A 1 120 ? 8.241 1.240 18.594 1.00 65.19 120 ALA A C 1
ATOM 885 O O . ALA A 1 120 ? 8.680 0.998 17.451 1.00 65.19 120 ALA A O 1
#

Sequence (120 aa):
MRRQPLPWLLGPAFVAAVAYVDPGNVAANLTAGAQYGYLLVWVLVAANGMAVLIQYLSAKVGLVTGSSLPELLGDRLPRGRRLAYWVQAELVAAATDLAEVIGGAIALHILFGIPLLAGA

Foldseek 3Di:
DPPDDPVVVCVVVVVLVVLCVALLNVVVVVVCCVVPNCPCVVVVVVVVVVSVVVVVVQVVCCVPVVDHPLVVCVVVDDPVVNVVVVVVVVVVVVVSVVRRQQSQLVVCCVPPVDPSVVRD

Secondary structure (DSSP, 8-state):
-----HHHHHHHHHHHHHTTS-HHHHHHHHHHHHHHGGGGHHHHHHHHHHHHHHHHHHHHHHHHHSS-HHHHHHHHS-HHHHHHHHHHHHHHHHHHHHHHHHHHHHHHHHHH---HHHH-

InterPro domains:
  IPR001046 NRAMP family [PF01566] (13-119)
  IPR001046 NRAMP family [PR00447] (85-111)
  IPR001046 NRAMP family [PR00447] (113-120)
  IPR001046 NRAMP family [PTHR11706] (9-119)

Solvent-accessible surface area (backbone atoms only — not comparable to full-atom values): 6778 Å² total; per-residue (Å²): 132,85,83,73,58,72,74,72,65,44,52,66,55,50,56,56,51,54,69,66,69,34,45,49,54,53,52,51,52,53,52,46,37,74,75,51,50,74,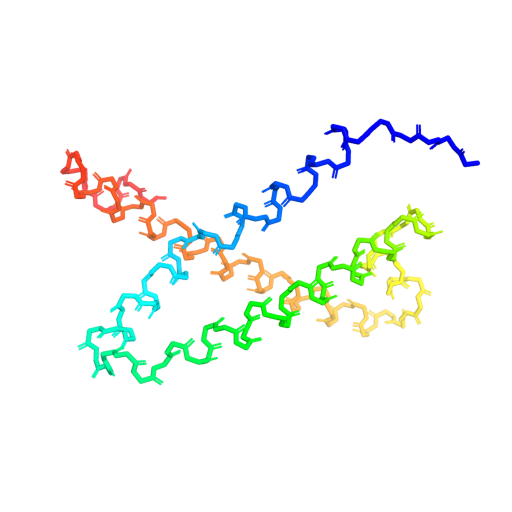75,55,54,64,57,54,53,53,50,50,56,50,49,54,52,51,52,51,51,54,51,48,45,33,71,72,71,72,43,53,71,69,56,58,43,54,77,71,40,58,72,70,61,37,50,52,52,49,54,52,51,50,54,51,51,53,52,51,50,52,34,43,38,52,36,47,7,51,50,41,25,74,75,70,66,43,56,54,88,80,43,91

pLDDT: mean 89.17, std 8.81, range [50.22, 97.44]

Organism: NCBI:txid136273

Radius of gyration: 18.53 Å; Cα contacts (8 Å, |Δi|>4): 48; chains: 1; bounding box: 41×39×49 Å

Mean predicted aligned error: 5.76 Å